Protein AF-A0A7W3TY68-F1 (afdb_monomer_lite)

Secondary structure (DSSP, 8-state):
---HHHHHHHHHHHHHHHHTT-EEE--TTS-TT---EEEGGGTEEE--TT-SSGGGHHHHHHHHHHHHHHTSHHHHHHHTTT----HHHHHHHHHHHHHHHHHHHTT---SSHHHHHHHTT--GGGHHHHHHHHHHHHHHHHHHHHHHTTSSSS-----

pLDDT: mean 82.77, std 18.93, range [29.77, 98.25]

Sequence (159 aa):
MYNTQMNDVVDWLLKLCKNLNIKVTLSPSWLSNWPSRSLASLRLIYYNPNWNPRYELPISLAHEMGHVITESPDYNQLNSEVFNLKVEDAADVIAIQLILKYINLHDLHFETETQLAETFAIPYYMLHDLDLVVKHQEQLKLLTNSTEFSNEGLFSLSM

Radius of gyration: 18.95 Å; chains: 1; bounding box: 79×30×37 Å

Organism: NCBI:txid2759855

Foldseek 3Di:
DDDVVLVVLLVVLVVVLVVVVQAEDEDPPDDQCDAKAEPLVVSYIDQYCSHPVNLQSNLSSQLRNQLNQCPDPVNCVVCVVPDPDDSNLSSLLSSLVSLVVVCVVVVNDDPDLVRSCVNSVPDPVSSVSNVVSVVVVVVVVVVVVVVVVPPPDDDDDDD

InterPro domains:
  IPR010359 IrrE N-terminal-like domain [PF06114] (17-124)

Structure (mmCIF, N/CA/C/O backbone):
data_AF-A0A7W3TY68-F1
#
_entry.id   AF-A0A7W3TY68-F1
#
loop_
_atom_site.group_PDB
_atom_site.id
_atom_site.type_symbol
_atom_site.label_atom_id
_atom_site.label_alt_id
_atom_site.label_comp_id
_atom_site.label_asym_id
_atom_site.label_entity_id
_atom_site.label_seq_id
_atom_site.pdbx_PDB_ins_code
_atom_site.Cartn_x
_atom_site.Cartn_y
_atom_site.Cartn_z
_atom_site.occupancy
_atom_site.B_iso_or_equiv
_atom_site.auth_seq_id
_atom_site.auth_comp_id
_atom_site.auth_asym_id
_atom_site.auth_atom_id
_atom_site.pdbx_PDB_model_num
ATOM 1 N N . MET A 1 1 ? 10.627 -10.161 17.492 1.00 35.41 1 MET A N 1
ATOM 2 C CA . MET A 1 1 ? 9.287 -10.762 17.359 1.00 35.41 1 MET A CA 1
ATOM 3 C C . MET A 1 1 ? 8.681 -10.143 16.109 1.00 35.41 1 MET A C 1
ATOM 5 O O . MET A 1 1 ? 8.551 -8.929 16.074 1.00 35.41 1 MET A O 1
ATOM 9 N N . TYR A 1 2 ? 8.532 -10.916 15.031 1.00 42.53 2 TYR A N 1
ATOM 10 C CA . TYR A 1 2 ? 8.034 -10.402 13.747 1.00 42.53 2 TYR A CA 1
ATOM 11 C C . TYR A 1 2 ? 6.553 -10.034 13.895 1.00 42.53 2 TYR A C 1
ATOM 13 O O . TYR A 1 2 ? 5.793 -10.829 14.442 1.00 42.53 2 TYR A O 1
ATOM 21 N N . ASN A 1 3 ? 6.160 -8.841 13.444 1.00 60.59 3 ASN A N 1
ATOM 22 C CA . ASN A 1 3 ? 4.773 -8.386 13.483 1.00 60.59 3 ASN A CA 1
ATOM 23 C C . ASN A 1 3 ? 3.992 -9.080 12.352 1.00 60.59 3 ASN A C 1
ATOM 25 O O . ASN A 1 3 ? 4.097 -8.676 11.195 1.00 60.59 3 ASN A O 1
ATOM 29 N N . THR A 1 4 ? 3.273 -10.161 12.671 1.00 72.44 4 THR A N 1
ATOM 30 C CA . THR A 1 4 ? 2.479 -10.968 11.722 1.00 72.44 4 THR A CA 1
ATOM 31 C C . THR A 1 4 ? 1.510 -10.119 10.903 1.00 72.44 4 THR A C 1
ATOM 33 O O . THR A 1 4 ? 1.409 -10.314 9.698 1.00 72.44 4 THR A O 1
ATOM 36 N N . GLN A 1 5 ? 0.917 -9.093 11.516 1.00 75.00 5 GLN A N 1
ATOM 37 C CA . GLN A 1 5 ? -0.039 -8.202 10.861 1.00 75.00 5 GLN A CA 1
ATOM 38 C C . GLN A 1 5 ? 0.570 -7.417 9.689 1.00 75.00 5 GLN A C 1
ATOM 40 O O . GLN A 1 5 ? -0.092 -7.212 8.679 1.00 75.00 5 GLN A O 1
ATOM 45 N N . MET A 1 6 ? 1.838 -7.000 9.782 1.00 82.81 6 MET A N 1
ATOM 46 C CA . MET A 1 6 ? 2.503 -6.265 8.694 1.00 82.81 6 MET A CA 1
ATOM 47 C C . MET A 1 6 ? 2.757 -7.162 7.480 1.00 82.81 6 MET A C 1
ATOM 49 O O . MET A 1 6 ? 2.634 -6.714 6.342 1.00 82.81 6 MET A O 1
ATOM 53 N N . ASN A 1 7 ? 3.073 -8.438 7.718 1.00 88.00 7 ASN A N 1
ATOM 54 C CA . ASN A 1 7 ? 3.229 -9.408 6.638 1.00 88.00 7 ASN A CA 1
ATOM 55 C C . ASN A 1 7 ? 1.883 -9.693 5.961 1.00 88.00 7 ASN A C 1
ATOM 57 O O . ASN A 1 7 ? 1.832 -9.723 4.737 1.00 88.00 7 ASN A O 1
ATOM 61 N N . ASP A 1 8 ? 0.799 -9.808 6.734 1.00 93.06 8 ASP A N 1
ATOM 62 C CA . ASP A 1 8 ? -0.544 -10.044 6.190 1.00 93.06 8 ASP A CA 1
ATOM 63 C C . ASP A 1 8 ? -0.998 -8.895 5.269 1.00 93.06 8 ASP A C 1
ATOM 65 O O . ASP A 1 8 ? -1.546 -9.134 4.189 1.00 93.06 8 ASP A O 1
ATOM 69 N N . VAL A 1 9 ? -0.705 -7.641 5.643 1.00 94.94 9 VAL A N 1
ATOM 70 C CA . VAL A 1 9 ? -0.987 -6.462 4.802 1.00 94.94 9 VAL A CA 1
ATOM 71 C C . VAL A 1 9 ? -0.162 -6.503 3.517 1.00 94.94 9 VAL A C 1
ATOM 73 O O . VAL A 1 9 ? -0.702 -6.294 2.432 1.00 94.94 9 VAL A O 1
ATOM 76 N N . VAL A 1 10 ? 1.141 -6.792 3.614 1.00 96.12 10 VAL A N 1
ATOM 77 C CA . VAL A 1 10 ? 2.019 -6.916 2.439 1.00 96.12 10 VAL A CA 1
ATOM 78 C C . VAL A 1 10 ? 1.515 -8.014 1.503 1.00 96.12 10 VAL A C 1
ATOM 80 O O . VAL A 1 10 ? 1.399 -7.781 0.301 1.00 96.12 10 VAL A O 1
ATOM 83 N N . ASP A 1 11 ? 1.155 -9.184 2.027 1.00 96.25 11 ASP A N 1
ATOM 84 C CA . ASP A 1 11 ? 0.632 -10.295 1.231 1.00 96.25 11 ASP A CA 1
ATOM 85 C C . ASP A 1 11 ? -0.686 -9.926 0.537 1.00 96.25 11 ASP A C 1
ATOM 87 O O . ASP A 1 11 ? -0.886 -10.231 -0.649 1.00 96.25 11 ASP A O 1
ATOM 91 N N . TRP A 1 12 ? -1.569 -9.208 1.236 1.00 97.31 12 TRP A N 1
ATOM 92 C CA . TRP A 1 12 ? -2.797 -8.675 0.655 1.00 97.31 12 TRP A CA 1
ATOM 93 C C . TRP A 1 12 ? -2.517 -7.666 -0.469 1.00 97.31 12 TRP A C 1
ATOM 95 O O . TRP A 1 12 ? -3.093 -7.792 -1.555 1.00 97.31 12 TRP A O 1
ATOM 105 N N . LEU A 1 13 ? -1.592 -6.721 -0.266 1.00 98.12 13 LEU A N 1
ATOM 106 C CA . LEU A 1 13 ? -1.182 -5.737 -1.276 1.00 98.12 13 LEU A CA 1
ATOM 107 C C . LEU A 1 13 ? -0.549 -6.409 -2.503 1.00 98.12 13 LEU A C 1
ATOM 109 O O . LEU A 1 13 ? -0.873 -6.061 -3.639 1.00 98.12 13 LEU A O 1
ATOM 113 N N . LEU A 1 14 ? 0.298 -7.423 -2.307 1.00 97.81 14 LEU A N 1
ATOM 114 C CA . LEU A 1 14 ? 0.904 -8.195 -3.396 1.00 97.81 14 LEU A CA 1
ATOM 115 C C . LEU A 1 14 ? -0.147 -8.976 -4.195 1.00 97.81 14 LEU A C 1
ATOM 117 O O . LEU A 1 14 ? -0.062 -9.065 -5.424 1.00 97.81 14 LEU A O 1
ATOM 121 N N . LYS A 1 15 ? -1.164 -9.531 -3.527 1.00 97.75 15 LYS A N 1
ATOM 122 C CA . LYS A 1 15 ? -2.306 -10.160 -4.204 1.00 97.75 15 LYS A CA 1
ATOM 123 C C . LYS A 1 15 ? -3.120 -9.129 -4.986 1.00 97.75 15 LYS A C 1
ATOM 125 O O . LYS A 1 15 ? -3.503 -9.397 -6.124 1.00 97.75 15 LYS A O 1
ATOM 130 N N . LEU A 1 16 ? -3.349 -7.951 -4.412 1.00 97.19 16 LEU A N 1
ATOM 131 C CA . LEU A 1 16 ? -4.053 -6.865 -5.083 1.00 97.19 16 LEU A CA 1
ATOM 132 C C . LEU A 1 16 ? -3.282 -6.362 -6.314 1.00 97.19 16 LEU A C 1
ATOM 134 O O . LEU A 1 16 ? -3.895 -6.187 -7.364 1.00 97.19 16 LEU A O 1
ATOM 138 N N . CYS A 1 17 ? -1.951 -6.241 -6.241 1.00 97.12 17 CYS A N 1
ATOM 139 C CA . CYS A 1 17 ? -1.101 -5.943 -7.398 1.00 97.12 17 CYS A CA 1
ATOM 140 C C . CYS A 1 17 ? -1.357 -6.921 -8.549 1.00 97.12 17 CYS A C 1
ATOM 142 O O . CYS A 1 17 ? -1.598 -6.492 -9.675 1.00 97.12 17 CYS A O 1
ATOM 144 N N . LYS A 1 18 ? -1.383 -8.233 -8.265 1.00 96.38 18 LYS A N 1
ATOM 145 C CA . LYS A 1 18 ? -1.676 -9.259 -9.281 1.00 96.38 18 LYS A CA 1
ATOM 146 C C . LYS A 1 18 ? -3.048 -9.047 -9.920 1.00 96.38 18 LYS A C 1
ATOM 148 O O . LYS A 1 18 ? -3.147 -9.062 -11.142 1.00 96.38 18 LYS A O 1
ATOM 153 N N . ASN A 1 19 ? -4.081 -8.797 -9.114 1.00 95.31 19 ASN A N 1
ATOM 154 C CA . ASN A 1 19 ? -5.443 -8.563 -9.609 1.00 95.31 19 ASN A CA 1
ATOM 155 C C . ASN A 1 19 ? -5.544 -7.301 -10.480 1.00 95.31 19 ASN A C 1
ATOM 157 O O . ASN A 1 19 ? -6.321 -7.267 -11.428 1.00 95.31 19 ASN A O 1
ATOM 161 N N . LEU A 1 20 ? -4.745 -6.278 -10.171 1.00 93.38 20 LEU A N 1
ATOM 162 C CA . LEU A 1 20 ? -4.667 -5.028 -10.927 1.00 93.38 20 LEU A CA 1
ATOM 163 C C . LEU A 1 20 ? -3.676 -5.096 -12.102 1.00 93.38 20 LEU A C 1
ATOM 165 O O . LEU A 1 20 ? -3.404 -4.071 -12.723 1.00 93.38 20 LEU A O 1
ATOM 169 N N . ASN A 1 21 ? -3.109 -6.264 -12.423 1.00 94.94 21 ASN A N 1
ATOM 170 C CA . ASN A 1 21 ? -2.061 -6.416 -13.440 1.00 94.94 21 ASN A CA 1
ATOM 171 C C . ASN A 1 21 ? -0.858 -5.474 -13.214 1.00 94.94 21 ASN A C 1
ATOM 173 O O . ASN A 1 21 ? -0.325 -4.883 -14.156 1.00 94.94 21 ASN A O 1
ATOM 177 N N . ILE A 1 22 ? -0.447 -5.309 -11.955 1.00 96.25 22 ILE A N 1
ATOM 178 C CA . ILE A 1 22 ? 0.782 -4.624 -11.545 1.00 96.25 22 ILE A CA 1
ATOM 179 C C . ILE A 1 22 ? 1.844 -5.693 -11.294 1.00 96.25 22 ILE A C 1
ATOM 181 O O . ILE A 1 22 ? 1.668 -6.597 -10.473 1.00 96.25 22 ILE A O 1
ATOM 185 N N . LYS A 1 23 ? 2.955 -5.608 -12.021 1.00 97.88 23 LYS A N 1
ATOM 186 C CA . LYS A 1 23 ? 4.104 -6.496 -11.846 1.00 97.88 23 LYS A CA 1
ATOM 187 C C . LYS A 1 23 ? 4.882 -6.064 -10.612 1.00 97.88 23 LYS A C 1
ATOM 189 O O . LYS A 1 23 ? 5.137 -4.880 -10.426 1.00 97.88 23 LYS A O 1
ATOM 194 N N . VAL A 1 24 ? 5.317 -7.030 -9.811 1.00 98.12 24 VAL A N 1
ATOM 195 C CA . VAL A 1 24 ? 6.183 -6.780 -8.656 1.00 98.12 24 VAL A CA 1
ATOM 196 C C . VAL A 1 24 ? 7.423 -7.655 -8.772 1.00 98.12 24 VAL A C 1
ATOM 198 O O . VAL A 1 24 ? 7.317 -8.876 -8.884 1.00 98.12 24 VAL A O 1
ATOM 201 N N . THR A 1 25 ? 8.591 -7.021 -8.751 1.00 97.44 25 THR A N 1
ATOM 202 C CA . THR A 1 25 ? 9.900 -7.674 -8.731 1.00 97.44 25 THR A CA 1
ATOM 203 C C . THR A 1 25 ? 10.502 -7.531 -7.342 1.00 97.44 25 THR A C 1
ATOM 205 O O . THR A 1 25 ? 10.504 -6.444 -6.768 1.00 97.44 25 THR A O 1
ATOM 208 N N . LEU A 1 26 ? 11.042 -8.634 -6.833 1.00 94.81 26 LEU A N 1
ATOM 209 C CA . LEU A 1 26 ? 11.680 -8.740 -5.525 1.00 94.81 26 LEU A CA 1
ATOM 210 C C . LEU A 1 26 ? 13.090 -9.286 -5.732 1.00 94.81 26 LEU A C 1
ATOM 212 O O . LEU A 1 26 ? 13.277 -10.181 -6.560 1.00 94.81 26 LEU A O 1
ATOM 216 N N . SER A 1 27 ? 14.062 -8.822 -4.952 1.00 91.88 27 SER A N 1
ATOM 217 C CA . SER A 1 27 ? 15.361 -9.487 -4.868 1.00 91.88 27 SER A CA 1
ATOM 218 C C . SER A 1 27 ? 15.867 -9.540 -3.430 1.00 91.88 27 SER A C 1
ATOM 220 O O . SER A 1 27 ? 15.945 -8.497 -2.779 1.00 91.88 27 SER A O 1
ATOM 222 N N . PRO A 1 28 ? 16.298 -10.716 -2.937 1.00 88.44 28 PRO A N 1
ATOM 223 C CA . PRO A 1 28 ? 16.916 -10.826 -1.621 1.00 88.44 28 PRO A CA 1
ATOM 224 C C . PRO A 1 28 ? 18.323 -10.211 -1.575 1.00 88.44 28 PRO A C 1
ATOM 226 O O . PRO A 1 28 ? 18.855 -10.021 -0.486 1.00 88.44 28 PRO A O 1
ATOM 229 N N . SER A 1 29 ? 18.936 -9.897 -2.723 1.00 94.00 29 SER A N 1
ATOM 230 C CA . SER A 1 29 ? 20.275 -9.294 -2.795 1.00 94.00 29 SER A CA 1
ATOM 231 C C . SER A 1 29 ? 20.289 -7.771 -2.646 1.00 94.00 29 SER A C 1
ATOM 233 O O . SER A 1 29 ? 21.364 -7.172 -2.615 1.00 94.00 29 SER A O 1
ATOM 235 N N . TRP A 1 30 ? 19.124 -7.125 -2.581 1.00 95.69 30 TRP A N 1
ATOM 236 C CA . TRP A 1 30 ? 19.043 -5.675 -2.452 1.00 95.69 30 TRP A CA 1
ATOM 237 C C . TRP A 1 30 ? 19.437 -5.196 -1.056 1.00 95.69 30 TRP A C 1
ATOM 239 O O . TRP A 1 30 ? 19.128 -5.836 -0.049 1.00 95.69 30 TRP A O 1
ATOM 249 N N . LEU A 1 31 ? 20.129 -4.054 -1.006 1.00 96.06 31 LEU A N 1
ATOM 250 C CA . LEU A 1 31 ? 20.599 -3.451 0.239 1.00 96.06 31 LEU A CA 1
ATOM 251 C C . LEU A 1 31 ? 19.420 -2.963 1.085 1.00 96.06 31 LEU A C 1
ATOM 253 O O . LEU A 1 31 ? 18.421 -2.482 0.556 1.00 96.06 31 LEU A O 1
ATOM 257 N N . SER A 1 32 ? 19.550 -3.024 2.409 1.00 95.12 32 SER A N 1
ATOM 258 C CA . SER A 1 32 ? 18.476 -2.632 3.332 1.00 95.12 32 SER A CA 1
ATOM 259 C C . SER A 1 32 ? 18.176 -1.131 3.362 1.00 95.12 32 SER A C 1
ATOM 261 O O . SER A 1 32 ? 17.161 -0.727 3.910 1.00 95.12 32 SER A O 1
ATOM 263 N N . ASN A 1 33 ? 19.050 -0.298 2.795 1.00 93.75 33 ASN A N 1
ATOM 264 C CA . ASN A 1 33 ? 18.868 1.149 2.657 1.00 93.75 33 ASN A CA 1
ATOM 265 C C . ASN A 1 33 ? 18.449 1.566 1.237 1.00 93.75 33 ASN A C 1
ATOM 267 O O . ASN A 1 33 ? 18.463 2.753 0.914 1.00 93.75 33 ASN A O 1
ATOM 271 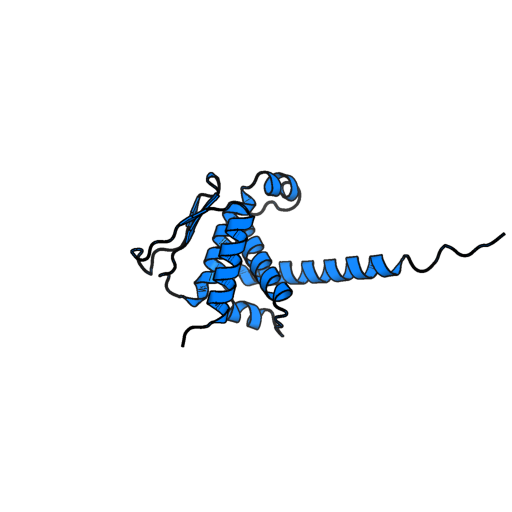N N . TRP A 1 34 ? 18.120 0.606 0.372 1.00 93.75 34 TRP A N 1
ATOM 272 C CA . TRP A 1 34 ? 17.592 0.889 -0.955 1.00 93.75 34 TRP A CA 1
ATOM 273 C C . TRP A 1 34 ? 16.058 0.892 -0.895 1.00 93.75 34 TRP A C 1
ATOM 275 O O . TRP A 1 34 ? 15.483 -0.155 -0.603 1.00 93.75 34 TRP A O 1
ATOM 285 N N . PRO A 1 35 ? 15.373 2.026 -1.107 1.00 93.69 35 PRO A N 1
ATOM 286 C CA . PRO A 1 35 ? 13.918 2.065 -1.006 1.00 93.69 35 PRO A CA 1
ATOM 287 C C . PRO A 1 35 ? 13.268 1.315 -2.172 1.00 93.69 35 PRO A C 1
ATOM 289 O O . PRO A 1 35 ? 13.872 1.160 -3.240 1.00 93.69 35 PRO A O 1
ATOM 292 N N . SER A 1 36 ? 12.023 0.882 -1.969 1.00 96.19 36 SER A N 1
ATOM 293 C CA . SER A 1 36 ? 11.168 0.430 -3.069 1.00 96.19 36 SER A CA 1
ATOM 294 C C . SER A 1 36 ? 10.965 1.558 -4.083 1.00 96.19 36 SER A C 1
ATOM 296 O O . SER A 1 36 ? 11.128 2.727 -3.740 1.00 96.19 36 SER A O 1
ATOM 298 N N . ARG A 1 37 ? 10.680 1.199 -5.339 1.00 96.12 37 ARG A N 1
ATOM 299 C CA . ARG A 1 37 ? 10.406 2.156 -6.422 1.00 96.12 37 ARG A CA 1
ATOM 300 C C . ARG A 1 37 ? 9.474 1.569 -7.464 1.00 96.12 37 ARG A C 1
ATOM 302 O O . ARG A 1 37 ? 9.553 0.378 -7.766 1.00 96.12 37 ARG A O 1
ATOM 309 N N . SER A 1 38 ? 8.697 2.418 -8.109 1.00 95.88 38 SER A N 1
ATOM 310 C CA . SER A 1 38 ? 7.835 2.066 -9.228 1.00 95.88 38 SER A CA 1
ATOM 311 C C . SER A 1 38 ? 8.336 2.644 -10.552 1.00 95.88 38 SER A C 1
ATOM 313 O O . SER A 1 38 ? 9.014 3.667 -10.629 1.00 95.88 38 SER A O 1
ATOM 315 N N . LEU A 1 39 ? 8.007 1.935 -11.627 1.00 93.69 39 LEU A N 1
ATOM 316 C CA . LEU A 1 39 ? 8.006 2.422 -12.999 1.00 93.69 39 LEU A CA 1
ATOM 317 C C . LEU A 1 39 ? 6.549 2.385 -13.457 1.00 93.69 39 LEU A C 1
ATOM 319 O O . LEU A 1 39 ? 6.083 1.386 -14.016 1.00 93.69 39 LEU A O 1
ATOM 323 N N . ALA A 1 40 ? 5.816 3.450 -13.138 1.00 90.69 40 ALA A N 1
ATOM 324 C CA . ALA A 1 40 ? 4.362 3.509 -13.252 1.00 90.69 40 ALA A CA 1
ATOM 325 C C . ALA A 1 40 ? 3.856 3.285 -14.691 1.00 90.69 40 ALA A C 1
ATOM 327 O O . ALA A 1 40 ? 2.998 2.423 -14.902 1.00 90.69 40 ALA A O 1
ATOM 328 N N . SER A 1 41 ? 4.508 3.886 -15.690 1.00 88.56 41 SER A N 1
ATOM 329 C CA . SER A 1 41 ? 4.254 3.631 -17.122 1.00 88.56 41 SER A CA 1
ATOM 330 C C . SER A 1 41 ? 4.404 2.165 -17.563 1.00 88.56 41 SER A C 1
ATOM 332 O O . SER A 1 41 ? 3.777 1.741 -18.534 1.00 88.56 41 SER A O 1
ATOM 334 N N . LEU A 1 42 ? 5.200 1.361 -16.849 1.00 93.19 42 LEU A N 1
ATOM 335 C CA . LEU A 1 42 ? 5.376 -0.077 -17.099 1.00 93.19 42 LEU A CA 1
ATOM 336 C C . LEU A 1 42 ? 4.534 -0.958 -16.169 1.00 93.19 42 LEU A C 1
ATOM 338 O O . LEU A 1 42 ? 4.613 -2.189 -16.254 1.00 93.19 42 LEU A O 1
ATOM 342 N N . ARG A 1 43 ? 3.759 -0.341 -15.268 1.00 95.38 43 ARG A N 1
ATOM 343 C CA . ARG A 1 43 ? 3.020 -1.002 -14.186 1.00 95.38 43 ARG A CA 1
ATOM 344 C C . ARG A 1 43 ? 3.898 -1.979 -13.407 1.00 95.38 43 ARG A C 1
ATOM 346 O O . ARG A 1 43 ? 3.501 -3.118 -13.161 1.00 95.38 43 ARG A O 1
ATOM 353 N N . LEU A 1 44 ? 5.115 -1.552 -13.078 1.00 96.88 44 LEU A N 1
ATOM 354 C CA . LEU A 1 44 ? 6.128 -2.370 -12.418 1.00 96.88 44 LEU A CA 1
ATOM 355 C C . LEU A 1 44 ? 6.562 -1.727 -11.102 1.00 96.88 44 LEU A C 1
ATOM 357 O O . LEU A 1 44 ? 6.888 -0.548 -11.078 1.00 96.88 44 LEU A O 1
ATOM 361 N N . ILE A 1 45 ? 6.638 -2.523 -10.040 1.00 98.25 45 ILE A N 1
ATOM 362 C CA . ILE A 1 45 ? 7.189 -2.137 -8.741 1.00 98.25 45 ILE A CA 1
ATOM 363 C C . ILE A 1 45 ? 8.420 -2.998 -8.448 1.00 98.25 45 ILE A C 1
ATOM 365 O O . ILE A 1 45 ? 8.367 -4.226 -8.518 1.00 98.25 45 ILE A O 1
ATOM 369 N N . TYR A 1 46 ? 9.528 -2.360 -8.092 1.00 97.88 46 TYR A N 1
ATOM 370 C CA . TYR A 1 46 ? 10.663 -2.979 -7.420 1.00 97.88 46 TYR A CA 1
ATOM 371 C C . TYR A 1 46 ? 10.437 -2.852 -5.913 1.00 97.88 46 TYR A C 1
ATOM 373 O O . TYR A 1 46 ? 10.722 -1.810 -5.327 1.00 97.88 46 TYR A O 1
ATOM 381 N N . TYR A 1 47 ? 9.877 -3.890 -5.293 1.00 97.62 47 TYR A N 1
ATOM 382 C CA . TYR A 1 47 ? 9.545 -3.878 -3.867 1.00 97.62 47 TYR A CA 1
ATOM 383 C C . TYR A 1 47 ? 10.683 -4.504 -3.067 1.00 97.62 47 TYR A C 1
ATOM 385 O O . TYR A 1 47 ? 10.972 -5.687 -3.240 1.00 97.62 47 TYR A O 1
ATOM 393 N N . ASN A 1 48 ? 11.355 -3.730 -2.212 1.00 96.69 48 ASN A N 1
ATOM 394 C CA . ASN A 1 48 ? 12.503 -4.232 -1.463 1.00 96.69 48 ASN A CA 1
ATOM 395 C C . ASN A 1 48 ? 12.094 -4.834 -0.106 1.00 96.69 48 ASN A C 1
ATOM 397 O O . ASN A 1 48 ? 11.931 -4.085 0.858 1.00 96.69 48 ASN A O 1
ATOM 401 N N . PRO A 1 49 ? 12.029 -6.175 0.041 1.00 93.31 49 PRO A N 1
ATOM 402 C CA . PRO A 1 49 ? 11.668 -6.795 1.317 1.00 93.31 49 PRO A CA 1
ATOM 403 C C . PRO A 1 49 ? 12.753 -6.637 2.397 1.00 93.31 49 PRO A C 1
ATOM 405 O O . PRO A 1 49 ? 12.504 -6.932 3.566 1.00 93.31 49 PRO A O 1
ATOM 408 N N . ASN A 1 50 ? 13.963 -6.199 2.024 1.00 94.56 50 ASN A N 1
ATOM 409 C CA . ASN A 1 50 ? 15.070 -5.977 2.951 1.00 94.56 50 ASN A CA 1
ATOM 410 C C . ASN A 1 50 ? 15.085 -4.560 3.543 1.00 94.56 50 ASN A C 1
ATOM 412 O O . ASN A 1 50 ? 15.958 -4.289 4.371 1.00 94.56 50 ASN A O 1
ATOM 416 N N . TRP A 1 51 ? 14.178 -3.667 3.121 1.00 94.50 51 TRP A N 1
ATOM 417 C CA . TRP A 1 51 ? 14.126 -2.283 3.597 1.00 94.50 51 TRP A CA 1
ATOM 418 C C . TRP A 1 51 ? 14.130 -2.207 5.126 1.00 94.50 51 TRP A C 1
ATOM 420 O O . TRP A 1 51 ? 13.434 -2.958 5.819 1.00 94.50 51 TRP A O 1
ATOM 430 N N . ASN A 1 52 ? 14.941 -1.293 5.650 1.00 91.12 52 ASN A N 1
ATOM 431 C CA . ASN A 1 52 ? 14.984 -0.963 7.059 1.00 91.12 52 ASN A CA 1
ATOM 432 C C . ASN A 1 52 ? 14.704 0.538 7.229 1.00 91.12 52 ASN A C 1
ATOM 434 O O . ASN A 1 52 ? 15.501 1.339 6.736 1.00 91.12 52 ASN A O 1
ATOM 438 N N . PRO A 1 53 ? 13.645 0.908 7.967 1.00 90.19 53 PRO A N 1
ATOM 439 C CA . PRO A 1 53 ? 12.914 0.073 8.930 1.00 90.19 53 PRO A CA 1
ATOM 440 C C . PRO A 1 53 ? 11.820 -0.835 8.331 1.00 90.19 53 PRO A C 1
ATOM 442 O O . PRO A 1 53 ? 10.995 -0.422 7.526 1.00 90.19 53 PRO A O 1
ATOM 445 N N . ARG A 1 54 ? 11.753 -2.094 8.796 1.00 89.44 54 ARG A N 1
ATOM 446 C CA . ARG A 1 54 ? 10.811 -3.103 8.258 1.00 89.44 54 ARG A CA 1
ATOM 447 C C . ARG A 1 54 ? 9.330 -2.800 8.505 1.00 89.44 54 ARG A C 1
ATOM 449 O O . ARG A 1 54 ? 8.485 -3.357 7.817 1.00 89.44 54 ARG A O 1
ATOM 456 N N . TYR A 1 55 ? 9.003 -1.980 9.501 1.00 89.38 55 TYR A N 1
ATOM 457 C CA . TYR A 1 55 ? 7.611 -1.629 9.793 1.00 89.38 55 TYR A CA 1
ATOM 458 C C . TYR A 1 55 ? 6.999 -0.701 8.728 1.00 89.38 55 TYR A C 1
ATOM 460 O O . TYR A 1 55 ? 5.784 -0.637 8.626 1.00 89.38 55 TYR A O 1
ATOM 468 N N . GLU A 1 56 ? 7.818 -0.055 7.889 1.00 92.81 56 GLU A N 1
ATOM 469 C CA . GLU A 1 56 ? 7.361 0.779 6.763 1.00 92.81 56 GLU A CA 1
ATOM 470 C C . GLU A 1 56 ? 7.049 -0.031 5.497 1.00 92.81 56 GLU A C 1
ATOM 472 O O . GLU A 1 56 ? 6.549 0.512 4.515 1.00 92.81 56 GLU A O 1
ATOM 477 N N . LEU A 1 57 ? 7.349 -1.332 5.483 1.00 94.31 57 LEU A N 1
ATOM 478 C CA . LEU A 1 57 ? 7.177 -2.176 4.301 1.00 94.31 57 LEU A CA 1
ATOM 479 C C . LEU A 1 57 ? 5.760 -2.116 3.691 1.00 94.31 57 LEU A C 1
ATOM 481 O O . LEU A 1 57 ? 5.669 -1.965 2.469 1.00 94.31 57 LEU A O 1
ATOM 485 N N . PRO A 1 58 ? 4.660 -2.178 4.475 1.00 95.19 58 PRO A N 1
ATOM 486 C CA . PRO A 1 58 ? 3.319 -2.106 3.905 1.00 95.19 58 PRO A CA 1
ATOM 487 C C . PRO A 1 58 ? 3.015 -0.743 3.281 1.00 95.19 58 PRO A C 1
ATOM 489 O O . PRO A 1 58 ? 2.555 -0.692 2.142 1.00 95.19 58 PRO A O 1
ATOM 492 N N . ILE A 1 59 ? 3.298 0.355 3.994 1.00 95.50 59 ILE A N 1
ATOM 493 C CA . ILE A 1 59 ? 2.999 1.705 3.499 1.00 95.50 59 ILE A CA 1
ATOM 494 C C . ILE A 1 59 ? 3.884 2.070 2.302 1.00 95.50 59 ILE A C 1
ATOM 496 O O . ILE A 1 59 ? 3.392 2.654 1.343 1.00 95.50 59 ILE A O 1
ATOM 500 N N . SER A 1 60 ? 5.147 1.625 2.285 1.00 95.75 60 SER A N 1
ATOM 501 C CA . SER A 1 60 ? 6.043 1.785 1.134 1.00 95.75 60 SER A CA 1
ATOM 502 C C . SER A 1 60 ? 5.495 1.076 -0.103 1.00 95.75 60 SER A C 1
ATOM 504 O O . SER A 1 60 ? 5.440 1.672 -1.174 1.00 95.75 60 SER A O 1
ATOM 506 N N . LEU A 1 61 ? 5.033 -0.174 0.023 1.00 97.75 61 LEU A N 1
ATOM 507 C CA . LEU A 1 61 ? 4.422 -0.879 -1.105 1.00 97.75 61 LEU A CA 1
ATOM 508 C C . LEU A 1 61 ? 3.126 -0.197 -1.566 1.00 97.75 61 LEU A C 1
ATOM 510 O O . LEU A 1 61 ? 2.909 -0.056 -2.768 1.00 97.75 61 LEU A O 1
ATOM 514 N N . ALA A 1 62 ? 2.280 0.239 -0.631 1.00 97.75 62 ALA A N 1
ATOM 515 C CA . ALA A 1 62 ? 1.031 0.929 -0.944 1.00 97.75 62 ALA A CA 1
ATOM 516 C C . ALA A 1 62 ? 1.267 2.269 -1.672 1.00 97.75 62 ALA A C 1
ATOM 518 O O . ALA A 1 62 ? 0.554 2.564 -2.629 1.00 97.75 62 ALA A O 1
ATOM 519 N N . HIS A 1 63 ? 2.297 3.027 -1.288 1.00 97.06 63 HIS A N 1
ATOM 520 C CA . HIS A 1 63 ? 2.718 4.257 -1.967 1.00 97.06 63 HIS A CA 1
ATOM 521 C C . HIS A 1 63 ? 3.185 3.985 -3.405 1.00 97.06 63 HIS A C 1
ATOM 523 O O . HIS A 1 63 ? 2.685 4.596 -4.349 1.00 97.06 63 HIS A O 1
ATOM 529 N N . GLU A 1 64 ? 4.035 2.976 -3.620 1.00 97.56 64 GLU A N 1
ATOM 530 C CA . GLU A 1 64 ? 4.456 2.606 -4.980 1.00 97.56 64 GLU A CA 1
ATOM 531 C C . GLU A 1 64 ? 3.293 2.098 -5.849 1.00 97.56 64 GLU A C 1
ATOM 533 O O . GLU A 1 64 ? 3.266 2.319 -7.063 1.00 97.56 64 GLU A O 1
ATOM 538 N N . MET A 1 65 ? 2.298 1.435 -5.248 1.00 97.38 65 MET A N 1
ATOM 539 C CA . MET A 1 65 ? 1.041 1.123 -5.935 1.00 97.38 65 MET A CA 1
ATOM 540 C C . MET A 1 65 ? 0.277 2.396 -6.306 1.00 97.38 65 MET A C 1
ATOM 542 O O . MET A 1 65 ? -0.278 2.459 -7.403 1.00 97.38 65 MET A O 1
ATOM 546 N N . GLY A 1 66 ? 0.274 3.400 -5.428 1.00 95.12 66 GLY A N 1
ATOM 547 C CA . GLY A 1 66 ? -0.304 4.720 -5.658 1.00 95.12 66 GLY A CA 1
ATOM 548 C C . GLY A 1 66 ? 0.211 5.375 -6.936 1.00 95.12 66 GLY A C 1
ATOM 549 O O . GLY A 1 66 ? -0.598 5.752 -7.785 1.00 95.12 66 GLY A O 1
ATOM 550 N N . HIS A 1 67 ? 1.527 5.400 -7.153 1.00 93.88 67 HIS A N 1
ATOM 551 C CA . HIS A 1 67 ? 2.106 5.886 -8.412 1.00 93.88 67 HIS A CA 1
ATOM 552 C C . HIS A 1 67 ? 1.583 5.129 -9.641 1.00 93.88 67 HIS A C 1
ATOM 554 O O . HIS A 1 67 ? 1.125 5.734 -10.611 1.00 93.88 67 HIS A O 1
ATOM 560 N N . VAL A 1 68 ? 1.595 3.792 -9.598 1.00 94.62 68 VAL A N 1
ATOM 561 C CA . VAL A 1 68 ? 1.144 2.952 -10.723 1.00 94.62 68 VAL A CA 1
ATOM 562 C C . VAL A 1 68 ? -0.352 3.126 -11.019 1.00 94.62 68 VAL A C 1
ATOM 564 O O . VAL A 1 68 ? -0.775 3.045 -12.176 1.00 94.62 68 VAL A O 1
ATOM 567 N N . ILE A 1 69 ? -1.173 3.308 -9.983 1.00 91.38 69 ILE A N 1
ATOM 568 C CA . ILE A 1 69 ? -2.618 3.516 -10.115 1.00 91.38 69 ILE A CA 1
ATOM 569 C C . ILE A 1 69 ? -2.899 4.914 -10.667 1.00 91.38 69 ILE A C 1
ATOM 571 O O . ILE A 1 69 ? -3.695 5.029 -11.598 1.00 91.38 69 ILE A O 1
ATOM 575 N N . THR A 1 70 ? -2.213 5.941 -10.163 1.00 86.19 70 THR A N 1
ATOM 576 C CA . THR A 1 70 ? -2.406 7.341 -10.574 1.00 86.19 70 THR A CA 1
ATOM 577 C C . THR A 1 70 ? -2.111 7.544 -12.057 1.00 86.19 70 THR A C 1
ATOM 579 O O . THR A 1 70 ? -2.858 8.221 -12.753 1.00 86.19 70 THR A O 1
ATOM 582 N N . GLU A 1 71 ? -1.071 6.894 -12.584 1.00 81.62 71 GLU A N 1
ATOM 583 C CA . GLU A 1 71 ? -0.735 6.977 -14.011 1.00 81.62 71 GLU A CA 1
ATOM 584 C C . GLU A 1 71 ? -1.592 6.069 -14.910 1.00 81.62 71 GLU A C 1
ATOM 586 O O . GLU A 1 71 ? -1.433 6.075 -16.135 1.00 81.62 71 GLU A O 1
ATOM 591 N N . SER A 1 72 ? -2.518 5.282 -14.350 1.00 70.88 72 SER A N 1
ATOM 592 C CA . SER A 1 72 ? -3.409 4.468 -15.175 1.00 70.88 72 SER A CA 1
ATOM 593 C C . SER A 1 72 ? -4.385 5.352 -15.969 1.00 70.88 72 SER A C 1
ATOM 595 O O . SER A 1 72 ? -4.901 6.337 -15.433 1.00 70.88 72 SER A O 1
ATOM 597 N N . PRO A 1 73 ? -4.676 5.021 -17.243 1.00 64.12 73 PRO A N 1
ATOM 598 C CA . PRO A 1 73 ? -5.643 5.773 -18.046 1.00 64.12 73 PRO A CA 1
ATOM 599 C C . PRO A 1 73 ? -7.011 5.911 -17.362 1.00 64.12 73 PRO A C 1
ATOM 601 O O . PRO A 1 73 ? -7.612 6.982 -17.409 1.00 64.12 73 PRO A O 1
ATOM 604 N N . ASP A 1 74 ? -7.452 4.855 -16.673 1.00 62.38 74 ASP A N 1
ATOM 605 C CA . ASP A 1 74 ? -8.739 4.797 -15.974 1.00 62.38 74 ASP A CA 1
ATOM 606 C C . ASP A 1 74 ? -8.799 5.774 -14.786 1.00 62.38 74 ASP A C 1
ATOM 608 O O . ASP A 1 74 ? -9.814 6.434 -14.572 1.00 62.38 74 ASP A O 1
ATOM 612 N N . TYR A 1 75 ? -7.702 5.918 -14.032 1.00 62.78 75 TYR A N 1
ATOM 613 C CA . TYR A 1 75 ? -7.615 6.881 -12.930 1.00 62.78 75 TYR A CA 1
ATOM 614 C C . TYR A 1 75 ? -7.545 8.321 -13.442 1.00 62.78 75 TYR A C 1
ATOM 616 O O . TYR A 1 75 ? -8.249 9.194 -12.932 1.00 62.78 75 TYR A O 1
ATOM 624 N N . ASN A 1 76 ? -6.733 8.565 -14.475 1.00 57.50 76 ASN A N 1
ATOM 625 C CA . ASN A 1 76 ? -6.588 9.890 -15.073 1.00 57.50 76 ASN A CA 1
ATOM 626 C C . ASN A 1 76 ? -7.915 10.417 -15.633 1.00 57.50 76 ASN A C 1
ATOM 628 O O . ASN A 1 76 ? -8.183 11.605 -15.516 1.00 57.50 76 ASN A O 1
ATOM 632 N N . GLN A 1 77 ? -8.767 9.549 -16.190 1.00 51.12 77 GLN A N 1
ATOM 633 C CA . GLN A 1 77 ? -10.068 9.949 -16.730 1.00 51.12 77 GLN A CA 1
ATOM 634 C C . GLN A 1 77 ? -11.106 10.290 -15.645 1.00 51.12 77 GLN A C 1
ATOM 636 O O . GLN A 1 77 ? -11.980 11.116 -15.888 1.00 51.12 77 GLN A O 1
ATOM 641 N N . LEU A 1 78 ? -11.017 9.677 -14.459 1.00 52.31 78 LEU A N 1
ATOM 642 C CA . LEU A 1 78 ? -11.957 9.905 -13.353 1.00 52.31 78 LEU A CA 1
ATOM 643 C C . LEU A 1 78 ? -11.537 11.057 -12.426 1.00 52.31 78 LEU A C 1
ATOM 645 O O . LEU A 1 78 ? -12.397 11.700 -11.832 1.00 52.31 78 LEU A O 1
ATOM 649 N N . ASN A 1 79 ? -10.232 11.323 -12.296 1.00 49.69 79 ASN A N 1
ATOM 650 C CA . ASN A 1 79 ? -9.700 12.285 -11.323 1.00 49.69 79 ASN A CA 1
ATOM 651 C C . ASN A 1 79 ? -9.141 13.581 -11.929 1.00 49.69 79 ASN A C 1
ATOM 653 O O . ASN A 1 79 ? -8.841 14.503 -11.167 1.00 49.69 79 ASN A O 1
ATOM 657 N N . SER A 1 80 ? -9.047 13.706 -13.262 1.00 47.41 80 SER A N 1
ATOM 658 C CA . SER A 1 80 ? -8.532 14.919 -13.927 1.00 47.41 80 SER A CA 1
ATOM 659 C C . SER A 1 80 ? -9.321 16.195 -13.621 1.00 47.41 80 SER A C 1
ATOM 661 O O . SER A 1 80 ? -8.801 17.288 -13.819 1.00 47.41 80 SER A O 1
ATOM 663 N N . GLU A 1 81 ? -10.568 16.078 -13.158 1.00 42.09 81 GLU A N 1
ATOM 664 C CA . GLU A 1 81 ? -11.436 17.229 -12.881 1.00 42.09 81 GLU A CA 1
ATOM 665 C C . GLU A 1 81 ? -11.500 17.621 -11.394 1.00 42.09 81 GLU A C 1
ATOM 667 O O . GLU A 1 81 ? -11.938 18.727 -11.086 1.00 42.09 81 GLU A O 1
ATOM 672 N N . VAL A 1 82 ? -11.055 16.763 -10.463 1.00 45.66 82 VAL A N 1
ATOM 673 C CA . VAL A 1 82 ? -11.366 16.924 -9.024 1.00 45.66 82 VAL A CA 1
ATOM 674 C C . VAL A 1 82 ? -10.130 17.202 -8.159 1.00 45.66 82 VAL A C 1
ATOM 676 O O . VAL A 1 82 ? -10.243 17.893 -7.149 1.00 45.66 82 VAL A O 1
ATOM 679 N N . PHE A 1 83 ? -8.934 16.753 -8.557 1.00 47.84 83 PHE A N 1
ATOM 680 C CA . PHE A 1 83 ? -7.732 16.879 -7.726 1.00 47.84 83 PHE A CA 1
ATOM 681 C C . PHE A 1 83 ? -6.484 17.215 -8.560 1.00 47.84 83 PHE A C 1
ATOM 683 O O . PHE A 1 83 ? -5.840 16.333 -9.119 1.00 47.84 83 PHE A O 1
ATOM 690 N N . ASN A 1 84 ? -6.088 18.495 -8.594 1.00 52.84 84 ASN A N 1
ATOM 691 C CA . ASN A 1 84 ? -4.766 18.941 -9.076 1.00 52.84 84 ASN A CA 1
ATOM 692 C C . ASN A 1 84 ? -3.662 18.598 -8.051 1.00 52.84 84 ASN A C 1
ATOM 694 O O . ASN A 1 84 ? -2.919 19.473 -7.603 1.00 52.84 84 ASN A O 1
ATOM 698 N N . LEU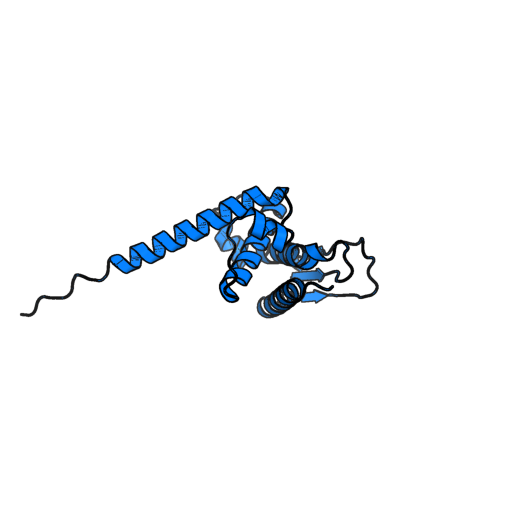 A 1 85 ? -3.594 17.342 -7.615 1.00 59.31 85 LEU A N 1
ATOM 699 C CA . LEU A 1 85 ? -2.572 16.878 -6.681 1.00 59.31 85 LEU A CA 1
ATOM 700 C C . LEU A 1 85 ? -1.254 16.646 -7.421 1.00 59.31 85 LEU A C 1
ATOM 702 O O . LEU A 1 85 ? -1.240 16.246 -8.589 1.00 59.31 85 LEU A O 1
ATOM 706 N N . LYS A 1 86 ? -0.128 16.890 -6.744 1.00 79.75 86 LYS A N 1
ATOM 707 C CA . LYS A 1 86 ? 1.162 16.415 -7.253 1.00 79.75 86 LYS A CA 1
ATOM 708 C C . LYS A 1 86 ? 1.151 14.885 -7.226 1.00 79.75 86 LYS A C 1
ATOM 710 O O . LYS A 1 86 ? 0.460 14.280 -6.415 1.00 79.75 86 LYS A O 1
ATOM 715 N N . VAL A 1 87 ? 1.929 14.263 -8.110 1.00 81.31 87 VAL A N 1
ATOM 716 C CA . VAL A 1 87 ? 1.977 12.796 -8.258 1.00 81.31 87 VAL A CA 1
ATOM 717 C C . VAL A 1 87 ? 2.299 12.081 -6.936 1.00 81.31 87 VAL A C 1
ATOM 719 O O . VAL A 1 87 ? 1.719 11.034 -6.669 1.00 81.31 87 VAL A O 1
ATOM 722 N N . GLU A 1 88 ? 3.168 12.661 -6.105 1.00 85.75 88 GLU A N 1
ATOM 723 C CA . GLU A 1 88 ? 3.496 12.155 -4.762 1.00 85.75 88 GLU A CA 1
ATOM 724 C C . GLU A 1 88 ? 2.293 12.238 -3.810 1.00 85.75 88 GLU A C 1
ATOM 726 O O . GLU A 1 88 ? 1.887 11.225 -3.253 1.00 85.75 88 GLU A O 1
ATOM 731 N N . ASP A 1 89 ? 1.648 13.408 -3.713 1.00 87.31 89 ASP A N 1
ATOM 732 C CA . ASP A 1 89 ? 0.467 13.613 -2.860 1.00 87.31 89 ASP A CA 1
ATOM 733 C C . ASP A 1 89 ? -0.679 12.651 -3.254 1.00 87.31 89 ASP A C 1
ATOM 735 O O . ASP A 1 89 ? -1.377 12.090 -2.411 1.00 87.31 89 ASP A O 1
ATOM 739 N N . ALA A 1 90 ? -0.862 12.405 -4.558 1.00 88.44 90 ALA A N 1
ATOM 740 C CA . ALA A 1 90 ? -1.837 11.432 -5.051 1.00 88.44 90 ALA A CA 1
ATOM 741 C C . ALA A 1 90 ? -1.470 9.987 -4.665 1.00 88.44 90 ALA A C 1
ATOM 743 O O . ALA A 1 90 ? -2.349 9.201 -4.297 1.00 88.44 90 ALA A O 1
ATOM 744 N N . ALA A 1 91 ? -0.184 9.630 -4.729 1.00 92.38 91 ALA A N 1
ATOM 745 C CA . ALA A 1 91 ? 0.294 8.317 -4.313 1.00 92.38 91 ALA A CA 1
ATOM 746 C C . ALA A 1 91 ? 0.091 8.089 -2.807 1.00 92.38 91 ALA A C 1
ATOM 748 O O . ALA A 1 91 ? -0.363 7.009 -2.423 1.00 92.38 91 ALA A O 1
ATOM 749 N N . ASP A 1 92 ? 0.327 9.109 -1.981 1.00 93.81 92 ASP A N 1
ATOM 750 C CA . ASP A 1 92 ? 0.103 9.080 -0.530 1.00 93.81 92 ASP A CA 1
ATOM 751 C C . ASP A 1 92 ? -1.371 8.857 -0.187 1.00 93.81 92 ASP A C 1
ATOM 753 O O . ASP A 1 92 ? -1.712 7.948 0.579 1.00 93.81 92 ASP A O 1
ATOM 757 N N . VAL A 1 93 ? -2.271 9.610 -0.826 1.00 92.62 93 VAL A N 1
ATOM 758 C CA . VAL A 1 93 ? -3.721 9.437 -0.655 1.00 92.62 93 VAL A CA 1
ATOM 759 C C . VAL A 1 93 ? -4.158 8.021 -1.038 1.00 92.62 93 VAL A C 1
ATOM 761 O O . VAL A 1 93 ? -4.917 7.389 -0.297 1.00 92.62 93 VAL A O 1
ATOM 764 N N . ILE A 1 94 ? -3.675 7.480 -2.161 1.00 93.69 94 ILE A N 1
ATOM 765 C CA . ILE A 1 94 ? -4.005 6.104 -2.565 1.00 93.69 94 ILE A CA 1
ATOM 766 C C . ILE A 1 94 ? -3.432 5.092 -1.569 1.00 93.69 94 ILE A C 1
ATOM 768 O O . ILE A 1 94 ? -4.119 4.126 -1.227 1.00 93.69 94 ILE A O 1
ATOM 772 N N . ALA A 1 95 ? -2.214 5.303 -1.069 1.00 96.44 95 ALA A N 1
ATOM 773 C CA . ALA A 1 95 ? -1.609 4.433 -0.068 1.00 96.44 95 ALA A CA 1
ATOM 774 C C . ALA A 1 95 ? -2.485 4.351 1.189 1.00 96.44 95 ALA A C 1
ATOM 776 O O . ALA A 1 95 ? -2.841 3.253 1.625 1.00 96.44 95 ALA A O 1
ATOM 777 N N . ILE A 1 96 ? -2.922 5.502 1.707 1.00 95.69 96 ILE A N 1
ATOM 778 C CA . ILE A 1 96 ? -3.848 5.594 2.842 1.00 95.69 96 ILE A CA 1
ATOM 779 C C . ILE A 1 96 ? -5.155 4.859 2.535 1.00 95.69 96 ILE A C 1
ATOM 781 O O . ILE A 1 96 ? -5.605 4.034 3.330 1.00 95.69 96 ILE A O 1
ATOM 785 N N . GLN A 1 97 ? -5.758 5.097 1.368 1.00 94.88 97 GLN A N 1
ATOM 786 C CA . GLN A 1 97 ? -7.003 4.433 0.972 1.00 94.88 97 GLN A CA 1
ATOM 787 C C . GLN A 1 97 ? -6.864 2.906 0.907 1.00 94.88 97 GLN A C 1
ATOM 789 O O . GLN A 1 97 ? -7.785 2.188 1.303 1.00 94.88 97 GLN A O 1
ATOM 794 N N . LEU A 1 98 ? -5.724 2.390 0.438 1.00 96.44 98 LEU A N 1
ATOM 795 C CA . LEU A 1 98 ? -5.440 0.955 0.411 1.00 96.44 98 LEU A CA 1
ATOM 796 C C . LEU A 1 98 ? -5.325 0.372 1.824 1.00 96.44 98 LEU A C 1
ATOM 798 O O . LEU A 1 98 ? -5.893 -0.691 2.080 1.00 96.44 98 LEU A O 1
A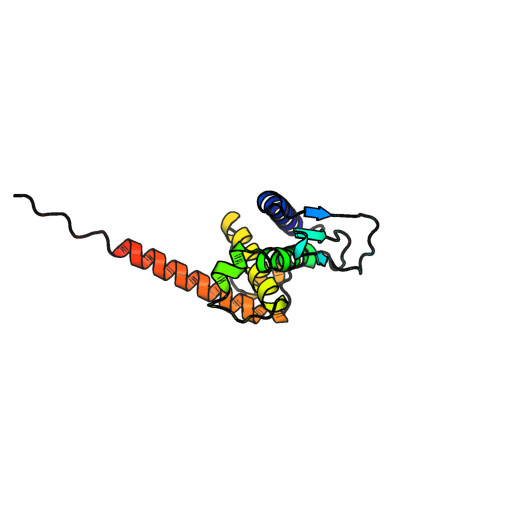TOM 802 N N . ILE A 1 99 ? -4.660 1.075 2.746 1.00 96.06 99 ILE A N 1
ATOM 803 C CA . ILE A 1 99 ? -4.578 0.672 4.158 1.00 96.06 99 ILE A CA 1
ATOM 804 C C . ILE A 1 99 ? -5.966 0.676 4.806 1.00 96.06 99 ILE A C 1
ATOM 806 O O . ILE A 1 99 ? -6.368 -0.327 5.394 1.00 96.06 99 ILE A O 1
ATOM 810 N N . LEU A 1 100 ? -6.752 1.740 4.629 1.00 94.31 100 LEU A N 1
ATOM 811 C CA . LEU A 1 100 ? -8.127 1.804 5.136 1.00 94.31 100 LEU A CA 1
ATOM 812 C C . LEU A 1 100 ? -9.004 0.693 4.546 1.00 94.31 100 LEU A C 1
ATOM 814 O O . LEU A 1 100 ? -9.823 0.096 5.244 1.00 94.31 100 LEU A O 1
ATOM 818 N N . LYS A 1 101 ? -8.827 0.360 3.265 1.00 94.38 101 LYS A N 1
ATOM 819 C CA . LYS A 1 101 ? -9.534 -0.760 2.636 1.00 94.38 101 LYS A CA 1
ATOM 820 C C . LYS A 1 101 ? -9.165 -2.097 3.277 1.00 94.38 101 LYS A C 1
ATOM 822 O O . LYS A 1 101 ? -10.062 -2.903 3.516 1.00 94.38 101 LYS A O 1
ATOM 827 N N . TYR A 1 102 ? -7.886 -2.331 3.567 1.00 95.38 102 TYR A N 1
ATOM 828 C CA . TYR A 1 102 ? -7.449 -3.519 4.299 1.00 95.38 102 TYR A CA 1
ATOM 829 C C . TYR A 1 102 ? -8.092 -3.581 5.691 1.00 95.38 102 TYR A C 1
ATOM 831 O O . TYR A 1 102 ? -8.696 -4.591 6.036 1.00 95.38 102 TYR A O 1
ATOM 839 N N . ILE A 1 103 ? -8.045 -2.482 6.449 1.00 93.81 103 ILE A N 1
ATOM 840 C CA . ILE A 1 103 ? -8.663 -2.368 7.781 1.00 93.81 103 ILE A CA 1
ATOM 841 C C . ILE A 1 103 ? -10.140 -2.777 7.735 1.00 93.81 103 ILE A C 1
ATOM 843 O O . ILE A 1 103 ? -10.551 -3.650 8.494 1.00 93.81 103 ILE A O 1
ATOM 847 N N . ASN A 1 104 ? -10.910 -2.221 6.793 1.00 92.25 104 ASN A N 1
ATOM 848 C CA . ASN A 1 104 ? -12.333 -2.534 6.639 1.00 92.25 104 ASN A CA 1
ATOM 849 C C . ASN A 1 104 ? -12.584 -4.004 6.247 1.00 92.25 104 ASN A C 1
ATOM 851 O O . ASN A 1 104 ? -13.498 -4.632 6.770 1.00 92.25 104 ASN A O 1
ATO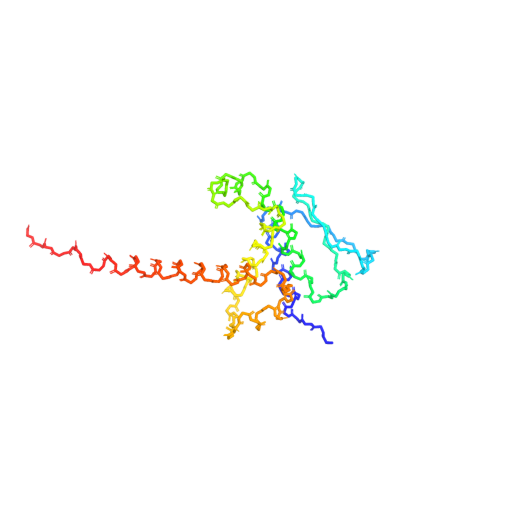M 855 N N . LEU A 1 105 ? -11.792 -4.574 5.329 1.00 93.31 105 LEU A N 1
ATOM 856 C CA . LEU A 1 105 ? -11.962 -5.968 4.881 1.00 93.31 105 LEU A CA 1
ATOM 857 C C . LEU A 1 105 ? -11.631 -7.000 5.965 1.00 93.31 105 LEU A C 1
ATOM 859 O O . LEU A 1 105 ? -12.098 -8.136 5.888 1.00 93.31 105 LEU A O 1
ATOM 863 N N . HIS A 1 106 ? -10.803 -6.615 6.932 1.00 92.56 106 HIS A N 1
ATOM 864 C CA . HIS A 1 106 ? -10.321 -7.473 8.009 1.00 92.56 106 HIS A CA 1
ATOM 865 C C . HIS A 1 106 ? -10.928 -7.116 9.375 1.00 92.56 106 HIS A C 1
ATOM 867 O O . HIS A 1 106 ? -10.466 -7.638 10.387 1.00 92.56 106 HIS A O 1
ATOM 873 N N . ASP A 1 107 ? -11.953 -6.255 9.397 1.00 92.44 107 ASP A N 1
ATOM 874 C CA . ASP A 1 107 ? -12.696 -5.845 10.597 1.00 92.44 107 ASP A CA 1
ATOM 875 C C . ASP A 1 107 ? -11.792 -5.309 11.728 1.00 92.44 107 ASP A C 1
ATOM 877 O O . ASP A 1 107 ? -11.984 -5.561 12.921 1.00 92.44 107 ASP A O 1
ATOM 881 N N . LEU A 1 108 ? -10.741 -4.582 11.340 1.00 91.75 108 LEU A N 1
ATOM 882 C CA . LEU A 1 108 ? -9.804 -3.970 12.276 1.00 91.75 108 LEU A CA 1
ATOM 883 C C . LEU A 1 108 ? -10.359 -2.633 12.772 1.00 91.75 108 LEU A C 1
ATOM 885 O O . LEU A 1 108 ? -10.854 -1.825 11.989 1.00 91.75 108 LEU A O 1
ATOM 889 N N . HIS A 1 109 ? -10.225 -2.382 14.071 1.00 90.94 109 HIS A N 1
ATOM 890 C CA . HIS A 1 109 ? -10.772 -1.197 14.724 1.00 90.94 109 HIS A CA 1
ATOM 891 C C . HIS A 1 109 ? -9.668 -0.407 15.426 1.00 90.94 109 HIS A C 1
ATOM 893 O O . HIS A 1 109 ? -8.805 -0.986 16.087 1.00 90.94 109 HIS A O 1
ATOM 899 N N . PHE A 1 110 ? -9.725 0.917 15.291 1.00 91.12 110 PHE A N 1
ATOM 900 C CA . PHE A 1 110 ? -8.795 1.863 15.902 1.00 91.12 110 PHE A CA 1
ATOM 901 C C . PHE A 1 110 ? -9.595 2.971 16.580 1.00 91.12 110 PHE A C 1
ATOM 903 O O . PHE A 1 110 ? -10.576 3.454 16.019 1.00 91.12 110 PHE A O 1
ATOM 910 N N . GLU A 1 111 ? -9.183 3.371 17.780 1.00 89.50 111 GLU A N 1
ATOM 911 C CA . GLU A 1 111 ? -9.868 4.421 18.545 1.00 89.50 111 GLU A CA 1
ATOM 912 C C . GLU A 1 111 ? -9.508 5.821 18.040 1.00 89.50 111 GLU A C 1
ATOM 914 O O . GLU A 1 111 ? -10.285 6.762 18.187 1.00 89.50 111 GLU A O 1
ATOM 919 N N . THR A 1 112 ? -8.312 5.967 17.463 1.00 89.38 112 THR A N 1
ATOM 920 C CA . THR A 1 112 ? -7.781 7.249 16.993 1.00 89.38 112 THR A CA 1
ATOM 921 C C . THR A 1 112 ? -6.981 7.082 15.705 1.00 89.38 112 THR A C 1
ATOM 923 O O . THR A 1 112 ? -6.363 6.041 15.465 1.00 89.38 112 THR A O 1
ATOM 926 N N . GLU A 1 113 ? -6.922 8.145 14.902 1.00 89.69 113 GLU A N 1
ATOM 927 C CA . GLU A 1 113 ? -6.060 8.205 13.714 1.00 89.69 113 GLU A CA 1
ATOM 928 C C . GLU A 1 113 ? -4.577 8.064 14.071 1.00 89.69 113 GLU A C 1
ATOM 930 O O . GLU A 1 113 ? -3.822 7.448 13.325 1.00 89.69 113 GLU A O 1
ATOM 935 N N . THR A 1 114 ? -4.158 8.561 15.241 1.00 91.19 114 THR A N 1
ATOM 936 C CA . THR A 1 114 ? -2.790 8.379 15.746 1.00 91.19 114 THR A CA 1
ATOM 937 C C . THR A 1 114 ? -2.461 6.901 15.939 1.00 91.19 114 THR A C 1
ATOM 939 O O . THR A 1 114 ? -1.431 6.443 15.454 1.00 91.19 114 THR A O 1
ATOM 942 N N . GLN A 1 115 ? -3.354 6.132 16.570 1.00 92.56 115 GLN A N 1
ATOM 943 C CA . GLN A 1 115 ? -3.158 4.693 16.765 1.00 92.56 115 GLN A CA 1
ATOM 944 C C . GLN A 1 115 ? -3.071 3.946 15.426 1.00 92.56 115 GLN A C 1
ATOM 946 O O . GLN A 1 115 ? -2.248 3.041 15.267 1.00 92.56 115 GLN A O 1
ATOM 951 N N . LEU A 1 116 ? -3.902 4.329 14.454 1.00 92.38 116 LEU A 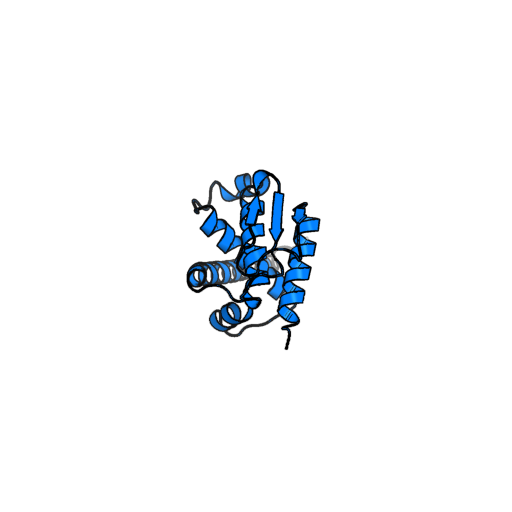N 1
ATOM 952 C CA . LEU A 1 116 ? -3.861 3.784 13.099 1.00 92.38 116 LEU A CA 1
ATOM 953 C C . LEU A 1 116 ? -2.518 4.100 12.430 1.00 92.38 116 LEU A C 1
ATOM 955 O O . LEU A 1 116 ? -1.847 3.1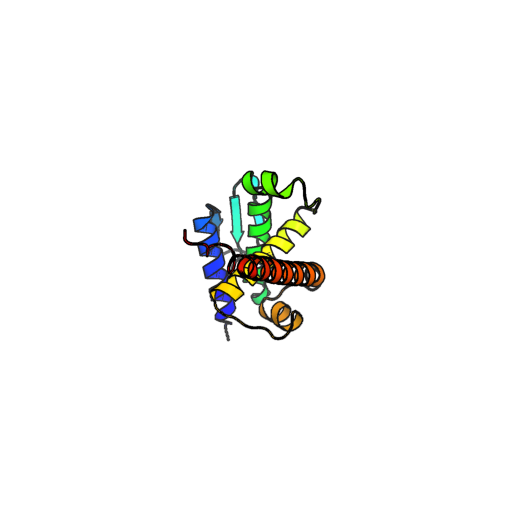89 11.937 1.00 92.38 116 LEU A O 1
ATOM 959 N N . ALA A 1 117 ? -2.105 5.367 12.448 1.00 93.56 117 ALA A N 1
ATOM 960 C CA . ALA A 1 117 ? -0.864 5.814 11.834 1.00 93.56 117 ALA A CA 1
ATOM 961 C C . ALA A 1 117 ? 0.363 5.122 12.437 1.00 93.56 117 ALA A C 1
ATOM 963 O O . ALA A 1 117 ? 1.217 4.645 11.695 1.00 93.56 117 ALA A O 1
ATOM 964 N N . GLU A 1 118 ? 0.421 4.980 13.761 1.00 92.38 118 GLU A N 1
ATOM 965 C CA . GLU A 1 118 ? 1.488 4.240 14.442 1.00 92.38 118 GLU A CA 1
ATOM 966 C C . GLU A 1 118 ? 1.489 2.753 14.062 1.00 92.38 118 GLU A C 1
ATOM 968 O O . GLU A 1 118 ? 2.549 2.175 13.818 1.00 92.38 118 GLU A O 1
ATOM 973 N N . THR A 1 119 ? 0.308 2.135 13.958 1.00 91.50 119 THR A N 1
ATOM 974 C CA . THR A 1 119 ? 0.177 0.704 13.642 1.00 91.50 119 THR A CA 1
ATOM 975 C C . THR A 1 119 ? 0.663 0.375 12.233 1.00 91.50 119 THR A C 1
ATOM 977 O O . THR A 1 119 ? 1.326 -0.644 12.043 1.00 91.50 119 THR A O 1
ATOM 980 N N . PHE A 1 120 ? 0.354 1.226 11.252 1.00 92.06 120 PHE A N 1
ATOM 981 C CA . PHE A 1 120 ? 0.720 1.020 9.844 1.00 92.06 120 PHE A CA 1
ATOM 982 C C . PHE A 1 120 ? 1.930 1.846 9.394 1.00 92.06 120 PHE A C 1
ATOM 984 O O . PHE A 1 120 ? 2.210 1.911 8.197 1.00 92.06 120 PHE A O 1
ATOM 991 N N . ALA A 1 121 ? 2.646 2.453 10.345 1.00 93.88 121 ALA A N 1
ATOM 992 C CA . ALA A 1 121 ? 3.810 3.300 10.104 1.00 93.88 121 ALA A CA 1
ATOM 993 C C . ALA A 1 121 ? 3.563 4.426 9.084 1.00 93.88 121 ALA A C 1
ATOM 995 O O . ALA A 1 121 ? 4.434 4.735 8.271 1.00 93.88 121 ALA A O 1
ATOM 996 N N . ILE A 1 122 ? 2.378 5.040 9.124 1.00 93.94 122 ILE A N 1
ATOM 997 C CA . ILE A 1 122 ? 2.040 6.181 8.271 1.00 93.94 122 ILE A CA 1
ATOM 998 C C . ILE A 1 122 ? 2.920 7.369 8.692 1.00 93.94 122 ILE A C 1
ATOM 1000 O O . ILE A 1 122 ? 2.870 7.783 9.855 1.00 93.94 122 ILE A O 1
ATOM 1004 N N . PRO A 1 123 ? 3.740 7.927 7.783 1.00 92.25 123 PRO A N 1
ATOM 1005 C CA . PRO A 1 123 ? 4.618 9.041 8.106 1.00 92.25 123 PRO A CA 1
ATOM 1006 C C . PRO A 1 123 ? 3.857 10.286 8.563 1.00 92.25 123 PRO A C 1
ATOM 1008 O O . PRO A 1 123 ? 2.776 10.590 8.066 1.00 92.25 123 PRO A O 1
ATOM 1011 N N . TYR A 1 124 ? 4.479 11.077 9.442 1.00 91.69 124 TYR A N 1
ATOM 1012 C CA . TYR A 1 124 ? 3.877 12.301 9.987 1.00 91.69 124 TYR A CA 1
ATOM 1013 C C . TYR A 1 124 ? 3.377 13.275 8.904 1.00 91.69 124 TYR A C 1
ATOM 1015 O O . TYR A 1 124 ? 2.342 13.914 9.074 1.00 91.69 124 TYR A O 1
ATOM 1023 N N . TYR A 1 125 ? 4.092 13.383 7.780 1.00 90.56 125 TYR A N 1
ATOM 1024 C CA . TYR A 1 125 ? 3.709 14.287 6.694 1.00 90.56 125 TYR A CA 1
ATOM 1025 C C . TYR A 1 125 ? 2.424 13.857 5.966 1.00 90.56 125 TYR A C 1
ATOM 1027 O O . TYR A 1 125 ? 1.772 14.717 5.390 1.00 90.56 125 TYR A O 1
ATOM 1035 N N . MET A 1 126 ? 2.028 12.580 6.056 1.00 93.06 126 MET A N 1
ATOM 1036 C CA . MET A 1 126 ? 0.786 12.045 5.479 1.00 93.06 126 MET A CA 1
ATOM 1037 C C . MET A 1 126 ? -0.418 12.150 6.435 1.00 93.06 126 MET A C 1
ATOM 1039 O O . MET A 1 126 ? -1.534 11.792 6.068 1.00 93.06 126 MET A O 1
ATOM 1043 N N . LEU A 1 127 ? -0.234 12.611 7.681 1.00 92.12 127 LEU A N 1
ATOM 1044 C CA . LEU A 1 127 ? -1.329 12.645 8.666 1.00 92.12 127 LEU A CA 1
ATOM 1045 C C . LEU A 1 127 ? -2.448 13.612 8.279 1.00 92.12 127 LEU A C 1
ATOM 1047 O O . LEU A 1 127 ? -3.603 13.375 8.620 1.00 92.12 127 LEU A O 1
ATOM 1051 N N . HIS A 1 128 ? -2.120 14.687 7.559 1.00 90.75 128 HIS A N 1
ATOM 1052 C CA . HIS A 1 128 ? -3.142 15.587 7.037 1.00 90.75 128 HIS A CA 1
ATOM 1053 C C . HIS A 1 128 ? -4.032 14.883 6.005 1.00 90.75 128 HIS A C 1
ATOM 1055 O O . HIS A 1 128 ? -5.253 14.995 6.074 1.00 90.75 128 HIS A O 1
ATOM 1061 N N . ASP A 1 129 ? -3.432 14.111 5.099 1.00 90.81 129 ASP A N 1
ATOM 1062 C CA . ASP A 1 129 ? -4.172 13.340 4.099 1.00 90.81 129 ASP A CA 1
ATOM 1063 C C . ASP A 1 129 ? -4.986 12.216 4.746 1.00 90.81 129 ASP A C 1
ATOM 1065 O O . ASP A 1 129 ? -6.108 11.946 4.320 1.00 90.81 129 ASP A O 1
ATOM 1069 N N . LEU A 1 130 ? -4.468 11.598 5.813 1.00 92.12 130 LEU A N 1
ATOM 1070 C CA . LEU A 1 130 ? -5.198 10.596 6.588 1.00 92.12 130 LEU A CA 1
ATOM 1071 C C . LEU A 1 130 ? -6.501 11.171 7.160 1.00 92.12 130 LEU A C 1
ATOM 1073 O O . LEU A 1 130 ? -7.565 10.607 6.899 1.00 92.12 130 LEU A O 1
ATOM 1077 N N . ASP A 1 131 ? -6.422 12.304 7.861 1.00 90.94 131 ASP A N 1
ATOM 1078 C CA . ASP A 1 131 ? -7.578 13.007 8.439 1.00 90.94 131 ASP A CA 1
ATOM 1079 C C . ASP A 1 131 ? -8.616 13.369 7.359 1.00 90.94 131 ASP A C 1
ATOM 1081 O O . ASP A 1 131 ? -9.820 13.145 7.522 1.00 90.94 131 ASP A O 1
ATOM 1085 N N . LEU A 1 132 ? -8.158 13.864 6.202 1.00 88.56 132 LEU A N 1
ATOM 1086 C CA . LEU A 1 132 ? -9.035 14.195 5.077 1.00 88.56 132 LEU A CA 1
ATOM 1087 C C . LEU A 1 132 ? -9.739 12.960 4.498 1.00 88.56 132 LEU A C 1
ATOM 1089 O O . LEU A 1 132 ? -10.950 12.994 4.256 1.00 88.56 132 LEU A O 1
ATOM 1093 N N . VAL A 1 133 ? -9.004 11.868 4.270 1.00 89.25 133 VAL A N 1
ATOM 1094 C CA . VAL A 1 133 ? -9.563 10.638 3.691 1.00 89.25 133 VAL A CA 1
ATOM 1095 C C . VAL A 1 133 ? -10.559 9.985 4.650 1.00 89.25 133 VAL A C 1
ATOM 1097 O O . VAL A 1 133 ? -11.625 9.555 4.200 1.00 89.25 133 VAL A O 1
ATOM 1100 N N . VAL A 1 134 ? -10.258 9.931 5.953 1.00 88.31 134 VAL A N 1
ATOM 1101 C CA . VAL A 1 134 ? -11.156 9.363 6.973 1.00 88.31 134 VAL A CA 1
ATOM 1102 C C . VAL A 1 134 ? -12.468 10.147 7.026 1.00 88.31 134 VAL A C 1
ATOM 1104 O O . VAL A 1 134 ? -13.535 9.556 6.836 1.00 88.31 134 VAL A O 1
ATOM 1107 N N . LYS A 1 135 ? -12.407 11.479 7.154 1.00 88.38 135 LYS A N 1
ATOM 1108 C CA . LYS A 1 135 ? -13.603 12.342 7.164 1.00 88.38 135 LYS A CA 1
ATOM 1109 C C . LYS A 1 135 ? -14.442 12.196 5.900 1.00 88.38 135 LYS A C 1
ATOM 1111 O O . LYS A 1 135 ? -15.671 12.130 5.971 1.00 88.38 135 LYS A O 1
ATOM 1116 N N . HIS A 1 136 ? -13.798 12.116 4.735 1.00 84.94 136 HIS A N 1
ATOM 1117 C CA . HIS A 1 136 ? -14.511 11.939 3.474 1.00 84.94 136 HIS A CA 1
ATOM 1118 C C . HIS A 1 136 ? -15.236 10.583 3.409 1.00 84.94 136 HIS A C 1
ATOM 1120 O O . HIS A 1 136 ? -16.389 10.522 2.978 1.00 84.94 136 HIS A O 1
ATOM 1126 N N . GLN A 1 137 ? -14.617 9.497 3.888 1.00 81.62 137 GLN A N 1
ATOM 1127 C CA . GLN A 1 137 ? -15.271 8.185 3.958 1.00 81.62 137 GLN A CA 1
ATOM 1128 C C . GLN A 1 137 ? -16.455 8.167 4.933 1.00 81.62 137 GLN A C 1
ATOM 1130 O O . GLN A 1 137 ? -17.482 7.559 4.628 1.00 81.62 137 GLN A O 1
ATOM 1135 N N . GLU A 1 138 ? -16.349 8.834 6.083 1.00 82.94 138 GLU A N 1
ATOM 1136 C CA . GLU A 1 138 ? -17.462 8.978 7.030 1.00 82.94 138 GLU A CA 1
ATOM 1137 C C . GLU A 1 138 ? -18.631 9.753 6.419 1.00 82.94 138 GLU A C 1
ATOM 1139 O O . GLU A 1 138 ? -19.781 9.316 6.504 1.00 82.94 138 GLU A O 1
ATOM 1144 N N . GLN A 1 139 ? -18.348 10.859 5.726 1.00 77.38 139 GLN A N 1
ATOM 1145 C CA . GLN A 1 139 ? -19.369 11.639 5.034 1.00 77.38 139 GLN A CA 1
ATOM 1146 C C . GLN A 1 139 ? -20.075 10.822 3.943 1.00 77.38 139 GLN A C 1
ATOM 1148 O O . GLN A 1 139 ? -21.301 10.873 3.839 1.00 77.38 139 GLN A O 1
ATOM 1153 N N . LEU A 1 140 ? -19.335 10.033 3.158 1.00 70.56 140 LEU A N 1
ATOM 1154 C CA . LEU A 1 140 ? -19.928 9.145 2.154 1.00 70.56 140 LEU A CA 1
ATOM 1155 C C . LEU A 1 140 ? -20.827 8.079 2.794 1.00 70.56 140 LEU A C 1
ATOM 1157 O O . LEU A 1 140 ? -21.928 7.861 2.296 1.00 70.56 140 LEU A O 1
ATOM 1161 N N . LYS A 1 141 ? -20.422 7.481 3.925 1.00 75.69 141 LYS A N 1
ATOM 1162 C CA . LYS A 1 141 ? -21.268 6.540 4.687 1.00 75.69 141 LYS A CA 1
ATOM 1163 C C . LYS A 1 141 ? -22.565 7.203 5.171 1.00 75.69 141 LYS A C 1
ATOM 1165 O O . LYS A 1 141 ? -23.632 6.599 5.102 1.00 75.69 141 LYS A O 1
ATOM 1170 N N . LEU A 1 142 ? -22.506 8.456 5.630 1.00 67.00 142 LEU A N 1
ATOM 1171 C CA . LEU A 1 142 ? -23.698 9.222 6.020 1.00 67.00 142 LEU A CA 1
ATOM 1172 C C . LEU A 1 142 ? -24.620 9.512 4.821 1.00 67.00 142 LEU A C 1
ATOM 1174 O O . LEU A 1 142 ? -25.845 9.475 4.953 1.00 67.00 142 LEU A O 1
ATOM 1178 N N . LEU A 1 143 ? -24.056 9.762 3.637 1.00 61.75 143 LEU A N 1
ATOM 1179 C CA . LEU A 1 143 ? -24.820 9.997 2.408 1.00 61.75 143 LEU A CA 1
ATOM 1180 C C . LEU A 1 143 ? -25.491 8.720 1.884 1.00 61.75 143 LEU A C 1
ATOM 1182 O O . LEU A 1 143 ? -26.664 8.767 1.517 1.00 61.75 143 LEU A O 1
ATOM 1186 N N . THR A 1 144 ? -24.801 7.576 1.902 1.00 58.56 144 THR A N 1
ATOM 1187 C CA . THR A 1 144 ? -25.394 6.285 1.507 1.00 58.56 144 THR A CA 1
ATOM 1188 C C . THR A 1 144 ? -26.485 5.854 2.482 1.00 58.56 144 THR A C 1
ATOM 1190 O O . THR A 1 144 ? -27.576 5.479 2.064 1.00 58.56 144 THR A O 1
ATOM 1193 N N . ASN A 1 145 ? -26.256 6.017 3.788 1.00 61.34 145 ASN A N 1
ATOM 1194 C CA . ASN A 1 145 ? -27.258 5.673 4.796 1.00 61.34 145 ASN A CA 1
ATOM 1195 C C . ASN A 1 145 ? -28.478 6.609 4.744 1.00 61.34 145 ASN A C 1
ATOM 1197 O O . ASN A 1 145 ? -29.591 6.181 5.023 1.00 61.34 145 ASN A O 1
ATOM 1201 N N . SER A 1 146 ? -28.309 7.881 4.365 1.00 59.75 146 SER A N 1
ATOM 1202 C CA . SER A 1 146 ? -29.440 8.816 4.230 1.00 59.75 146 SER A CA 1
ATOM 1203 C C . SER A 1 146 ? -30.246 8.628 2.938 1.00 59.75 146 SER A C 1
ATOM 1205 O O . SER A 1 146 ? -31.431 8.956 2.919 1.00 59.75 146 SER A O 1
ATOM 1207 N N . THR A 1 147 ? -29.659 8.048 1.884 1.00 53.75 147 THR A N 1
ATOM 1208 C CA . THR A 1 147 ? -30.386 7.671 0.655 1.00 53.75 147 THR A CA 1
ATOM 1209 C C . THR A 1 147 ? -31.163 6.360 0.789 1.00 53.75 147 THR A C 1
ATOM 1211 O O . THR A 1 147 ? -32.167 6.187 0.104 1.00 53.75 147 THR A O 1
ATOM 1214 N N . GLU A 1 148 ? -30.792 5.474 1.715 1.00 49.19 148 GLU A N 1
ATOM 1215 C CA . GLU A 1 148 ? -31.598 4.287 2.046 1.00 49.19 148 GLU A CA 1
ATOM 1216 C C . GLU A 1 148 ? -32.852 4.622 2.882 1.00 49.19 148 GLU A C 1
ATOM 1218 O O . GLU A 1 148 ? -33.818 3.863 2.875 1.00 49.19 148 GLU A O 1
ATOM 1223 N N . PHE A 1 149 ? -32.908 5.798 3.520 1.00 41.25 149 PHE A N 1
ATOM 1224 C CA . PHE A 1 149 ? -34.062 6.252 4.312 1.00 41.25 149 PHE A CA 1
ATOM 1225 C C . PHE A 1 149 ? -35.173 6.962 3.511 1.00 41.25 149 PHE A C 1
ATOM 1227 O O . PHE A 1 149 ? -36.166 7.385 4.103 1.00 41.25 149 PHE A O 1
ATOM 1234 N N . SER A 1 150 ? -35.062 7.087 2.182 1.00 41.16 150 SER A N 1
ATOM 1235 C CA . SER A 1 150 ? -36.055 7.792 1.347 1.00 41.16 150 SER A CA 1
ATOM 1236 C C . SER A 1 150 ? -36.916 6.902 0.436 1.00 41.16 150 SER A C 1
ATOM 1238 O O . SER A 1 150 ? -37.738 7.437 -0.305 1.00 41.16 150 SER A O 1
ATOM 1240 N N . ASN A 1 151 ? -36.811 5.567 0.522 1.00 40.81 151 ASN A N 1
ATOM 1241 C CA . ASN A 1 151 ? -37.637 4.634 -0.273 1.00 40.81 151 ASN A CA 1
ATOM 1242 C C . ASN A 1 151 ? -38.700 3.842 0.518 1.00 40.81 151 ASN A C 1
ATOM 1244 O O . ASN A 1 151 ? -39.446 3.064 -0.074 1.00 40.81 151 ASN A O 1
ATOM 1248 N N . GLU A 1 152 ? -38.853 4.079 1.820 1.00 39.91 152 GLU A N 1
ATOM 1249 C CA . GLU A 1 152 ? -39.958 3.538 2.628 1.00 39.91 152 GLU A CA 1
ATOM 1250 C C . GLU A 1 152 ? -41.108 4.557 2.679 1.00 39.91 152 GLU A C 1
ATOM 1252 O O . GLU A 1 152 ? -41.336 5.231 3.681 1.00 39.91 152 GLU A O 1
ATOM 1257 N N . GLY A 1 153 ? -41.826 4.717 1.566 1.00 41.41 153 GLY A N 1
ATOM 1258 C CA . GLY A 1 153 ? -43.100 5.434 1.596 1.00 41.41 153 GLY A CA 1
ATOM 1259 C C . GLY A 1 153 ? -43.504 6.088 0.292 1.00 41.41 153 GLY A C 1
ATOM 1260 O O . GLY A 1 153 ? -43.503 7.308 0.228 1.00 41.41 153 GLY A O 1
ATOM 1261 N N . LEU A 1 154 ? -43.896 5.301 -0.720 1.00 34.97 154 LEU A N 1
ATOM 1262 C CA . LEU A 1 154 ? -44.822 5.758 -1.772 1.00 34.97 154 LEU A CA 1
ATOM 1263 C C . LEU A 1 154 ? -45.308 4.629 -2.702 1.00 34.97 154 LEU A C 1
ATOM 1265 O O . LEU A 1 154 ? -45.341 4.806 -3.906 1.00 34.97 154 LEU A O 1
ATOM 1269 N N . PHE A 1 155 ? -45.755 3.482 -2.180 1.00 34.94 155 PHE A N 1
ATOM 1270 C CA . PHE A 1 155 ? -46.683 2.620 -2.935 1.00 34.94 155 PHE A CA 1
ATOM 1271 C C . PHE A 1 155 ? -47.693 1.945 -2.004 1.00 34.94 155 PHE A C 1
ATOM 1273 O O . PHE A 1 155 ? -47.608 0.771 -1.667 1.00 34.94 155 PHE A O 1
ATOM 1280 N N . SER A 1 156 ? -48.694 2.725 -1.610 1.00 37.56 156 SER A N 1
ATOM 1281 C CA . SER A 1 156 ? -49.998 2.221 -1.194 1.00 37.56 156 SER A CA 1
ATOM 1282 C C . SER A 1 156 ? -51.040 3.187 -1.732 1.00 37.56 156 SER A C 1
ATOM 1284 O O . SER A 1 156 ? -51.243 4.245 -1.146 1.00 37.56 156 SER A O 1
ATOM 1286 N N . LEU A 1 157 ? -51.696 2.810 -2.826 1.00 29.77 157 LEU A N 1
ATOM 1287 C CA . LEU A 1 157 ? -53.096 3.136 -3.076 1.00 29.77 157 LEU A CA 1
ATOM 1288 C C . LEU A 1 157 ? -53.642 2.104 -4.066 1.00 29.77 157 LEU A C 1
ATOM 1290 O O . LEU A 1 157 ? -53.376 2.141 -5.263 1.00 29.77 157 LEU A O 1
ATOM 1294 N N . SER A 1 158 ? -54.373 1.145 -3.507 1.00 38.44 158 SER A N 1
ATOM 1295 C CA . SER A 1 158 ? -55.348 0.328 -4.213 1.00 38.44 158 SER A CA 1
ATOM 1296 C C . SER A 1 158 ? -56.584 1.170 -4.538 1.00 38.44 158 SER A C 1
ATOM 1298 O O . SER A 1 158 ? -57.230 1.659 -3.608 1.00 38.44 158 SER A O 1
ATOM 1300 N N . MET A 1 159 ? -56.929 1.286 -5.819 1.00 39.69 159 MET A N 1
ATOM 1301 C CA . MET A 1 159 ? -58.270 1.042 -6.377 1.00 39.69 159 MET A CA 1
ATOM 1302 C C . MET A 1 159 ? -58.223 1.131 -7.900 1.00 39.69 159 MET A C 1
ATOM 1304 O O . MET A 1 159 ? -57.623 2.100 -8.410 1.00 39.69 159 MET A O 1
#